Protein AF-A0A920G7A8-F1 (afdb_monomer_lite)

Structure (mmCIF, N/CA/C/O backbone):
data_AF-A0A920G7A8-F1
#
_entry.id   AF-A0A920G7A8-F1
#
loop_
_atom_site.group_PDB
_atom_site.id
_atom_site.type_symbol
_atom_site.label_atom_id
_atom_site.label_alt_id
_atom_site.label_comp_id
_atom_site.label_asym_id
_atom_site.label_entity_id
_atom_site.label_seq_id
_atom_site.pdbx_PDB_ins_code
_atom_site.Cartn_x
_atom_site.Cartn_y
_atom_site.Cartn_z
_atom_site.occupancy
_atom_site.B_iso_or_equiv
_atom_site.auth_seq_id
_atom_site.auth_comp_id
_atom_site.auth_asym_id
_atom_site.auth_atom_id
_atom_site.pdbx_PDB_model_num
ATOM 1 N N . MET A 1 1 ? 11.119 -12.467 5.624 1.00 79.50 1 MET A N 1
ATOM 2 C CA . MET A 1 1 ? 12.269 -11.860 6.331 1.00 79.50 1 MET A CA 1
ATOM 3 C C . MET A 1 1 ? 11.758 -10.661 7.114 1.00 79.50 1 MET A C 1
ATOM 5 O O . MET A 1 1 ? 10.968 -9.913 6.557 1.00 79.50 1 MET A O 1
ATOM 9 N N . VAL A 1 2 ? 12.158 -10.500 8.376 1.00 89.62 2 VAL A N 1
ATOM 10 C CA . VAL A 1 2 ? 11.825 -9.323 9.198 1.00 89.62 2 VAL A CA 1
ATOM 11 C C . VAL A 1 2 ? 13.137 -8.628 9.541 1.00 89.62 2 VAL A C 1
ATOM 13 O O . VAL A 1 2 ? 14.048 -9.274 10.052 1.00 89.62 2 VAL A O 1
ATOM 16 N N . GLN A 1 3 ? 13.251 -7.341 9.220 1.00 90.81 3 GLN A N 1
ATOM 17 C CA . GLN A 1 3 ? 14.455 -6.540 9.445 1.00 90.81 3 GLN A CA 1
ATOM 18 C C . GLN A 1 3 ? 14.099 -5.300 10.263 1.00 90.81 3 GLN A C 1
ATOM 20 O O . GLN A 1 3 ? 13.015 -4.745 10.111 1.00 90.81 3 GLN A O 1
ATOM 25 N N . TRP A 1 4 ? 15.016 -4.885 11.133 1.00 92.25 4 TRP A N 1
ATOM 26 C CA . TRP A 1 4 ? 14.947 -3.613 11.845 1.00 92.25 4 TRP A CA 1
ATOM 27 C C . TRP A 1 4 ? 16.371 -3.091 11.971 1.00 92.25 4 TRP A C 1
ATOM 29 O O . TRP A 1 4 ? 17.237 -3.805 12.478 1.00 92.25 4 TRP A O 1
ATOM 39 N N . ASP A 1 5 ? 16.567 -1.899 11.425 1.00 92.50 5 ASP A N 1
ATOM 40 C CA . ASP A 1 5 ? 17.807 -1.139 11.359 1.00 92.50 5 ASP A CA 1
ATOM 41 C C . ASP A 1 5 ? 17.386 0.334 11.315 1.00 92.50 5 ASP A C 1
ATOM 43 O O . ASP A 1 5 ? 16.853 0.802 10.308 1.00 92.50 5 ASP A O 1
ATOM 47 N N . GLU A 1 6 ? 17.508 1.010 12.454 1.00 94.31 6 GLU A N 1
ATOM 48 C CA . GLU A 1 6 ? 17.159 2.427 12.633 1.00 94.31 6 GLU A CA 1
ATOM 49 C C . GLU A 1 6 ? 18.378 3.295 12.971 1.00 94.31 6 GLU A C 1
ATOM 51 O O . GLU A 1 6 ? 18.237 4.476 13.271 1.00 94.31 6 GLU A O 1
ATOM 56 N N . THR A 1 7 ? 19.575 2.704 12.935 1.00 95.50 7 THR A N 1
ATOM 57 C CA . THR A 1 7 ? 20.829 3.344 13.349 1.00 95.50 7 THR A CA 1
ATOM 58 C C . THR A 1 7 ? 21.742 3.644 12.169 1.00 95.50 7 THR A C 1
ATOM 60 O O . THR A 1 7 ? 22.459 4.644 12.186 1.00 95.50 7 THR A O 1
ATOM 63 N N . SER A 1 8 ? 21.729 2.800 11.137 1.00 96.81 8 SER A N 1
ATOM 64 C CA . SER A 1 8 ? 22.623 2.963 9.992 1.00 96.81 8 SER A CA 1
ATOM 65 C C . SER A 1 8 ? 22.174 4.131 9.100 1.00 96.81 8 SER A C 1
ATOM 67 O O . SER A 1 8 ? 20.977 4.281 8.842 1.00 96.81 8 SER A O 1
ATOM 69 N N . PRO A 1 9 ? 23.098 4.939 8.547 1.00 95.88 9 PRO A N 1
ATOM 70 C CA . PRO A 1 9 ? 22.760 5.987 7.589 1.00 95.88 9 PRO A CA 1
ATOM 71 C C . PRO A 1 9 ? 22.427 5.366 6.223 1.00 95.88 9 PRO A C 1
ATOM 73 O O . PRO A 1 9 ? 23.295 5.170 5.374 1.00 95.88 9 PRO A O 1
ATOM 76 N N . ARG A 1 10 ? 21.153 5.028 6.011 1.00 95.44 10 ARG A N 1
ATOM 77 C CA . ARG A 1 10 ? 20.640 4.401 4.782 1.00 95.44 10 ARG A CA 1
ATOM 78 C C . ARG A 1 10 ? 19.287 4.992 4.373 1.00 95.44 10 ARG A C 1
ATOM 80 O O . ARG A 1 10 ? 18.566 5.506 5.228 1.00 95.44 10 ARG A O 1
ATOM 87 N N . PRO A 1 11 ? 18.886 4.881 3.094 1.00 96.44 11 PRO A N 1
ATOM 88 C CA . PRO A 1 11 ? 17.539 5.251 2.676 1.00 96.44 11 PRO A CA 1
ATOM 89 C C . PRO A 1 11 ? 16.457 4.469 3.432 1.00 96.44 11 PRO A C 1
ATOM 91 O O . PRO A 1 11 ? 16.594 3.264 3.681 1.00 96.44 11 PRO A O 1
ATOM 94 N N . TYR A 1 12 ? 15.357 5.154 3.749 1.00 95.19 12 TYR A N 1
ATOM 95 C CA . TYR A 1 12 ? 14.199 4.550 4.402 1.00 95.19 12 TYR A CA 1
ATOM 96 C C . TYR A 1 12 ? 13.604 3.432 3.543 1.00 95.19 12 TYR A C 1
ATOM 98 O O . TYR A 1 12 ? 13.358 3.603 2.347 1.00 95.19 12 TYR A O 1
ATOM 106 N N . SER A 1 13 ? 13.309 2.292 4.162 1.00 94.88 13 SER A N 1
ATOM 107 C CA . SER A 1 13 ? 12.584 1.216 3.500 1.00 94.88 13 SER A CA 1
ATOM 108 C C . SER A 1 13 ? 11.815 0.378 4.504 1.00 94.88 13 SER A C 1
ATOM 110 O O . SER A 1 13 ? 12.337 0.004 5.550 1.00 94.88 13 SER A O 1
ATOM 112 N N . ARG A 1 14 ? 10.580 0.021 4.144 1.00 94.25 14 ARG A N 1
ATOM 113 C CA . ARG A 1 14 ? 9.830 -1.055 4.812 1.00 94.25 14 ARG A CA 1
ATOM 114 C C . ARG A 1 14 ? 9.963 -2.388 4.083 1.00 94.25 14 ARG A C 1
ATOM 116 O O . ARG A 1 14 ? 9.346 -3.360 4.506 1.00 94.25 14 ARG A O 1
ATOM 123 N N . HIS A 1 15 ? 10.720 -2.418 2.981 1.00 93.31 15 HIS A N 1
ATOM 124 C CA . HIS A 1 15 ? 10.859 -3.499 1.999 1.00 93.31 15 HIS A CA 1
ATOM 125 C C . HIS A 1 15 ? 9.544 -3.919 1.315 1.00 93.31 15 HIS A C 1
ATOM 127 O O . HIS A 1 15 ? 9.487 -3.966 0.090 1.00 93.31 15 HIS A O 1
ATOM 133 N N . ASN A 1 16 ? 8.487 -4.181 2.092 1.00 94.81 16 ASN A N 1
ATOM 134 C CA . ASN A 1 16 ? 7.132 -4.540 1.675 1.00 94.81 16 ASN A CA 1
ATOM 135 C C . ASN A 1 16 ? 7.115 -5.529 0.502 1.00 94.81 16 ASN A C 1
ATOM 137 O O . ASN A 1 16 ? 6.447 -5.295 -0.502 1.00 94.81 16 ASN A O 1
ATOM 141 N N . LEU A 1 17 ? 7.929 -6.582 0.613 1.00 96.38 17 LEU A N 1
ATOM 142 C CA . LEU A 1 17 ? 8.094 -7.595 -0.417 1.00 96.38 17 LEU A CA 1
ATOM 143 C C . LEU A 1 17 ? 7.233 -8.809 -0.081 1.00 96.38 17 LEU A C 1
ATOM 145 O O . LEU A 1 17 ? 7.375 -9.398 0.991 1.00 96.38 17 LEU A O 1
ATOM 149 N N . ILE A 1 18 ? 6.371 -9.191 -1.016 1.00 96.44 18 ILE A N 1
ATOM 150 C CA . ILE A 1 18 ? 5.571 -10.410 -0.957 1.00 96.44 18 ILE A CA 1
ATOM 151 C C . ILE A 1 18 ? 5.711 -11.162 -2.277 1.00 96.44 18 ILE A C 1
ATOM 153 O O . ILE A 1 18 ? 5.561 -10.588 -3.354 1.00 96.44 18 ILE A O 1
ATOM 157 N N . GLN A 1 19 ? 6.024 -12.451 -2.187 1.00 96.38 19 GLN A N 1
ATOM 158 C CA . GLN A 1 19 ? 6.260 -13.315 -3.336 1.00 96.38 19 GLN A CA 1
ATOM 159 C C . GLN A 1 19 ? 5.358 -14.541 -3.248 1.00 96.38 19 GLN A C 1
ATOM 161 O O . GLN A 1 19 ? 5.267 -15.185 -2.203 1.00 96.38 19 GLN A O 1
ATOM 166 N N . GLY A 1 20 ? 4.703 -14.851 -4.361 1.00 96.31 20 GLY A N 1
ATOM 167 C CA . GLY A 1 20 ? 3.948 -16.077 -4.569 1.00 96.31 20 GLY A CA 1
ATOM 168 C C . GLY A 1 20 ? 4.418 -16.796 -5.831 1.00 96.31 20 GLY A C 1
ATOM 169 O O . GLY A 1 20 ? 5.363 -16.380 -6.495 1.00 96.31 20 GLY A O 1
ATOM 170 N N . THR A 1 21 ? 3.728 -17.874 -6.193 1.00 96.62 21 THR A N 1
ATOM 171 C CA . THR A 1 21 ? 4.085 -18.699 -7.360 1.00 96.62 21 THR A CA 1
ATOM 172 C C . THR A 1 21 ? 3.868 -18.001 -8.702 1.00 96.62 21 THR A C 1
ATOM 174 O O . THR A 1 21 ? 4.496 -18.379 -9.680 1.00 96.62 21 THR A O 1
ATOM 177 N N . LYS A 1 22 ? 2.996 -16.986 -8.761 1.00 96.06 22 LYS A N 1
ATOM 178 C CA . LYS A 1 22 ? 2.637 -16.268 -10.000 1.00 96.06 22 LYS A CA 1
ATOM 179 C C . LYS A 1 22 ? 3.267 -14.881 -10.129 1.00 96.06 22 LYS A C 1
ATOM 181 O O . LYS A 1 22 ? 2.966 -14.158 -11.078 1.00 96.06 22 LYS A O 1
ATOM 186 N N . GLY A 1 23 ? 4.099 -14.483 -9.173 1.00 96.25 23 GLY A N 1
ATOM 187 C CA . GLY A 1 23 ? 4.720 -13.168 -9.196 1.00 96.25 23 GLY A CA 1
ATOM 188 C C . GLY A 1 23 ? 5.120 -12.646 -7.828 1.00 96.25 23 GLY A C 1
ATOM 189 O O . GLY A 1 23 ? 5.017 -13.322 -6.801 1.00 96.25 23 GLY A O 1
ATOM 190 N N . ILE A 1 24 ? 5.584 -11.407 -7.844 1.00 96.94 24 ILE A N 1
ATOM 191 C CA . ILE A 1 24 ? 6.197 -10.723 -6.719 1.00 96.94 24 ILE A CA 1
ATOM 192 C C . ILE A 1 24 ? 5.817 -9.240 -6.737 1.00 96.94 24 ILE A C 1
ATOM 194 O O . ILE A 1 24 ? 5.779 -8.591 -7.784 1.00 96.94 24 ILE A O 1
ATOM 198 N N . LEU A 1 25 ? 5.536 -8.709 -5.552 1.00 96.44 25 LEU A N 1
ATOM 199 C CA . LEU A 1 25 ? 5.285 -7.295 -5.300 1.00 96.44 25 LEU A CA 1
ATOM 200 C C . LEU A 1 25 ? 6.334 -6.815 -4.306 1.00 96.44 25 LEU A C 1
ATOM 202 O O . LEU A 1 25 ? 6.644 -7.529 -3.352 1.00 96.44 25 LEU A O 1
ATOM 206 N N . ALA A 1 26 ? 6.869 -5.618 -4.505 1.00 96.69 26 ALA A N 1
ATOM 207 C CA . ALA A 1 26 ? 7.798 -5.014 -3.564 1.00 96.69 26 ALA A CA 1
ATOM 208 C C . ALA A 1 26 ? 7.573 -3.506 -3.444 1.00 96.69 26 ALA A C 1
ATOM 210 O O . ALA A 1 26 ? 7.146 -2.849 -4.392 1.00 96.69 26 ALA A O 1
ATOM 211 N N . GLY A 1 27 ? 7.871 -2.958 -2.267 1.00 94.19 27 GLY A N 1
ATOM 212 C CA . GLY A 1 27 ? 7.881 -1.520 -2.022 1.00 94.19 27 GLY A CA 1
ATOM 213 C C . GLY A 1 27 ? 9.291 -0.933 -2.056 1.00 94.19 27 GLY A C 1
ATOM 214 O O . GLY A 1 27 ? 10.290 -1.657 -2.051 1.00 94.19 27 GLY A O 1
ATOM 215 N N . PHE A 1 28 ? 9.353 0.401 -2.022 1.00 93.00 28 PHE A N 1
ATOM 216 C CA . PHE A 1 28 ? 10.580 1.184 -1.818 1.00 93.00 28 PHE A CA 1
ATOM 217 C C . PHE A 1 28 ? 11.733 0.822 -2.786 1.00 93.00 28 PHE A C 1
ATOM 219 O O . PHE A 1 28 ? 12.758 0.310 -2.329 1.00 93.00 28 PHE A O 1
ATOM 226 N N . PRO A 1 29 ? 11.591 1.064 -4.110 1.00 94.88 29 PRO A N 1
ATOM 227 C CA . PRO A 1 29 ? 10.442 1.669 -4.805 1.00 94.88 29 PRO A CA 1
ATOM 228 C C . PRO A 1 29 ? 9.322 0.660 -5.105 1.00 94.88 29 PRO A C 1
ATOM 230 O O . PRO A 1 29 ? 9.572 -0.545 -5.162 1.00 94.88 29 PRO A O 1
ATOM 233 N N . THR A 1 30 ? 8.085 1.136 -5.275 1.00 95.94 30 THR A N 1
ATOM 234 C CA . THR A 1 30 ? 6.955 0.265 -5.638 1.00 95.94 30 THR A CA 1
ATOM 235 C C . THR A 1 30 ? 7.215 -0.385 -6.990 1.00 95.94 30 THR A C 1
ATOM 237 O O . THR A 1 30 ? 7.533 0.305 -7.956 1.00 95.94 30 THR A O 1
ATOM 240 N N . ARG A 1 31 ? 7.114 -1.713 -7.040 1.00 95.69 31 ARG A N 1
ATOM 241 C CA . ARG A 1 31 ? 7.382 -2.501 -8.240 1.00 95.69 31 ARG A CA 1
ATOM 242 C C . ARG A 1 31 ? 6.661 -3.842 -8.217 1.00 95.69 31 ARG A C 1
ATOM 244 O O . ARG A 1 31 ? 6.457 -4.434 -7.154 1.00 95.69 31 ARG A O 1
ATOM 251 N N . VAL A 1 32 ? 6.307 -4.320 -9.403 1.00 96.69 32 VAL A N 1
ATOM 252 C CA . VAL A 1 32 ? 5.546 -5.556 -9.617 1.00 96.69 32 VAL A CA 1
ATOM 253 C C . VAL A 1 32 ? 6.176 -6.370 -10.741 1.00 96.69 32 VAL A C 1
ATOM 255 O O . VAL A 1 32 ? 6.522 -5.816 -11.778 1.00 96.69 32 VAL A O 1
ATOM 258 N N . ALA A 1 33 ? 6.310 -7.681 -10.557 1.00 96.31 33 ALA A N 1
ATOM 259 C CA . ALA A 1 33 ? 6.676 -8.605 -11.628 1.00 96.31 33 ALA A CA 1
ATOM 260 C C . ALA A 1 33 ? 5.776 -9.843 -11.560 1.00 96.31 33 ALA A C 1
ATOM 262 O O . ALA A 1 33 ? 5.646 -10.467 -10.507 1.00 96.31 33 ALA A O 1
ATOM 263 N N . LEU A 1 34 ? 5.134 -10.183 -12.678 1.00 95.44 34 LEU A N 1
ATOM 264 C CA . LEU A 1 34 ? 4.184 -11.293 -12.790 1.00 95.44 34 LEU A CA 1
ATOM 265 C C . LEU A 1 34 ? 4.668 -12.285 -13.845 1.00 95.44 34 LEU A C 1
ATOM 267 O O . LEU A 1 34 ? 5.270 -11.875 -14.835 1.00 95.44 34 LEU A O 1
ATOM 271 N N . ASP A 1 35 ? 4.384 -13.573 -13.653 1.00 92.69 35 ASP A N 1
ATOM 272 C CA . ASP A 1 35 ? 4.867 -14.644 -14.538 1.00 92.69 35 ASP A CA 1
ATOM 273 C C . ASP A 1 35 ? 4.429 -14.446 -16.000 1.00 92.69 35 ASP A C 1
ATOM 275 O O . ASP A 1 35 ? 5.252 -14.468 -16.911 1.00 92.69 35 ASP A O 1
ATOM 279 N N . GLY A 1 36 ? 3.155 -14.095 -16.208 1.00 92.81 36 GLY A N 1
ATOM 280 C CA . GLY A 1 36 ? 2.595 -13.726 -17.515 1.00 92.81 36 GLY A CA 1
ATOM 281 C C . GLY A 1 36 ? 2.830 -12.270 -17.939 1.00 92.81 36 GLY A C 1
ATOM 282 O O . GLY A 1 36 ? 2.198 -11.810 -18.886 1.00 92.81 36 GLY A O 1
ATOM 283 N N . GLY A 1 37 ? 3.687 -11.536 -17.227 1.00 91.19 37 GLY A N 1
ATOM 284 C CA . GLY A 1 37 ? 3.887 -10.105 -17.430 1.00 91.19 37 GLY A CA 1
ATOM 285 C C . GLY A 1 37 ? 2.731 -9.247 -16.914 1.00 91.19 37 GLY A C 1
ATOM 286 O O . GLY A 1 37 ? 1.692 -9.738 -16.465 1.00 91.19 37 GLY A O 1
ATOM 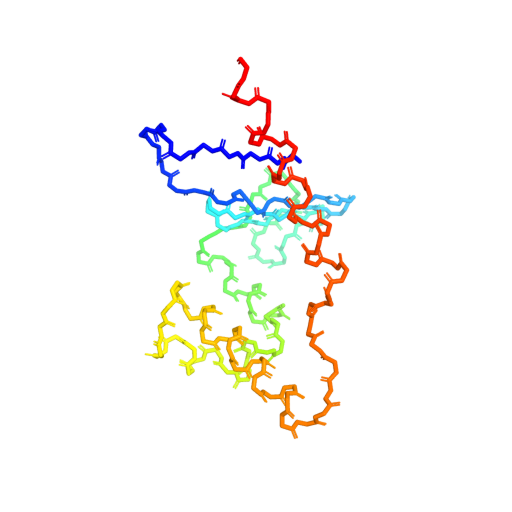287 N N . VAL A 1 38 ? 2.936 -7.933 -16.939 1.00 90.31 38 VAL A N 1
ATOM 288 C CA . VAL A 1 38 ? 1.891 -6.946 -16.665 1.00 90.31 38 VAL A CA 1
ATOM 289 C C . VAL A 1 38 ? 1.397 -6.395 -17.996 1.00 90.31 38 VAL A C 1
ATOM 291 O O . VAL A 1 38 ? 2.180 -5.864 -18.783 1.00 90.31 38 VAL A O 1
ATOM 294 N N . GLU A 1 39 ? 0.095 -6.524 -18.239 1.00 88.44 39 GLU A N 1
ATOM 295 C CA . GLU A 1 39 ? -0.553 -6.152 -19.497 1.00 88.44 39 GLU A CA 1
ATOM 296 C C . GLU A 1 39 ? -0.176 -4.733 -19.954 1.00 88.44 39 GLU A C 1
ATOM 298 O O . GLU A 1 39 ? -0.375 -3.749 -19.241 1.00 88.44 39 GLU A O 1
ATOM 303 N N . GLY A 1 40 ? 0.394 -4.636 -21.159 1.00 86.25 40 GLY A N 1
ATOM 304 C CA . GLY A 1 40 ? 0.815 -3.367 -21.753 1.00 86.25 40 GLY A CA 1
ATOM 305 C C . GLY A 1 40 ? 2.048 -2.717 -21.117 1.00 86.25 40 GLY A C 1
ATOM 306 O O . GLY A 1 40 ? 2.288 -1.546 -21.405 1.00 86.25 40 GLY A O 1
ATOM 307 N N . ILE A 1 41 ? 2.793 -3.435 -20.264 1.00 89.00 41 ILE A N 1
ATOM 308 C CA . ILE A 1 41 ? 4.002 -2.939 -19.582 1.00 89.00 41 ILE A CA 1
ATOM 309 C C . ILE A 1 41 ? 5.152 -3.951 -19.703 1.00 89.00 41 ILE A C 1
ATOM 311 O O . ILE A 1 41 ? 6.181 -3.652 -20.303 1.00 89.00 41 ILE A O 1
ATOM 315 N N . THR A 1 42 ? 4.989 -5.176 -19.188 1.00 91.25 42 THR A N 1
ATOM 316 C CA . THR A 1 42 ? 6.023 -6.227 -19.245 1.00 91.25 42 THR A CA 1
ATOM 317 C C . THR A 1 42 ? 5.495 -7.510 -19.880 1.00 91.25 42 THR A C 1
ATOM 319 O O . THR A 1 42 ? 4.311 -7.819 -19.798 1.00 91.25 42 THR A O 1
ATOM 322 N N . LYS A 1 43 ? 6.383 -8.284 -20.521 1.00 91.81 43 LYS A N 1
ATOM 323 C CA . LYS A 1 43 ? 6.022 -9.553 -21.186 1.00 91.81 43 LYS A CA 1
ATOM 324 C C . LYS A 1 43 ? 6.079 -10.777 -20.264 1.00 91.81 43 LYS A C 1
ATOM 326 O O . LYS A 1 43 ? 5.448 -11.780 -20.562 1.00 91.81 43 LYS A O 1
ATOM 331 N N . ASN A 1 44 ? 6.888 -10.724 -19.205 1.00 92.44 44 ASN A N 1
ATOM 332 C CA . ASN A 1 44 ? 7.126 -11.823 -18.264 1.00 92.44 44 ASN A CA 1
ATOM 333 C C . ASN A 1 44 ? 7.726 -11.287 -16.947 1.00 92.44 44 ASN A C 1
ATOM 335 O O . ASN A 1 44 ? 7.902 -10.076 -16.781 1.00 92.44 44 ASN A O 1
ATOM 339 N N . HIS A 1 45 ? 8.067 -12.191 -16.024 1.00 92.44 45 HIS A N 1
ATOM 340 C CA . HIS A 1 45 ? 8.584 -11.862 -14.692 1.00 92.44 45 HIS A CA 1
ATOM 341 C C . HIS A 1 45 ? 10.057 -11.416 -14.654 1.00 92.44 45 HIS A C 1
ATOM 343 O O . HIS A 1 45 ? 10.544 -11.041 -13.588 1.00 92.44 45 HIS A O 1
ATOM 349 N N . HIS A 1 46 ? 10.789 -11.441 -15.776 1.00 94.19 46 HIS A N 1
ATOM 350 C CA . HIS A 1 46 ? 12.199 -11.027 -15.809 1.00 94.19 46 HIS A CA 1
ATOM 351 C C . HIS A 1 46 ? 12.386 -9.504 -15.722 1.00 94.19 46 HIS A C 1
ATOM 353 O O . HIS A 1 46 ? 13.515 -9.025 -15.623 1.00 94.19 46 HIS A O 1
ATOM 359 N N . SER A 1 47 ? 11.303 -8.725 -15.765 1.00 93.62 47 SER A N 1
ATOM 360 C CA . SER A 1 47 ? 11.340 -7.267 -15.657 1.00 93.62 47 SER A CA 1
ATOM 361 C C . SER A 1 47 ? 10.295 -6.758 -14.671 1.00 93.62 47 SER A C 1
ATOM 363 O O . SER A 1 47 ? 9.185 -7.283 -14.584 1.00 93.62 47 SER A O 1
ATOM 365 N N . TRP A 1 48 ? 10.661 -5.706 -13.943 1.00 94.69 48 TRP A N 1
ATOM 366 C CA . TRP A 1 48 ? 9.772 -5.010 -13.022 1.00 94.69 48 TRP A CA 1
ATOM 367 C C . TRP A 1 48 ? 8.953 -3.949 -13.760 1.00 94.69 48 TRP A C 1
ATOM 369 O O . TRP A 1 48 ? 9.526 -3.108 -14.445 1.00 94.69 48 TRP A O 1
ATOM 379 N N . ALA A 1 49 ? 7.638 -3.947 -13.556 1.00 93.81 49 ALA A N 1
ATOM 380 C CA . ALA A 1 49 ? 6.797 -2.773 -13.766 1.00 93.81 49 ALA A CA 1
ATOM 381 C C . ALA A 1 49 ? 6.976 -1.827 -12.568 1.00 93.81 49 ALA A C 1
ATOM 383 O O . ALA A 1 49 ? 6.842 -2.266 -11.420 1.00 93.81 49 ALA A O 1
ATOM 384 N N . GLN A 1 50 ? 7.312 -0.561 -12.812 1.00 93.94 50 GLN A N 1
ATOM 385 C CA . GLN A 1 50 ? 7.630 0.428 -11.775 1.00 93.94 50 GLN A CA 1
ATOM 386 C C . GLN A 1 50 ? 7.440 1.860 -12.298 1.00 93.94 50 GLN A C 1
ATOM 388 O O . GLN A 1 50 ? 7.427 2.077 -13.502 1.00 93.94 50 GLN A O 1
ATOM 393 N N . GLY A 1 51 ? 7.350 2.843 -11.399 1.00 91.62 51 GLY A N 1
ATOM 394 C CA . GLY A 1 51 ? 7.183 4.250 -11.791 1.00 91.62 51 GLY A CA 1
ATOM 395 C C . GLY A 1 51 ? 5.821 4.517 -12.436 1.00 91.62 51 GLY A C 1
ATOM 396 O O . GLY A 1 51 ? 4.813 3.996 -11.953 1.00 91.62 51 GLY A O 1
ATOM 397 N N . ASP A 1 52 ? 5.810 5.303 -13.512 1.00 86.75 52 ASP A N 1
ATOM 398 C CA . ASP A 1 52 ? 4.595 5.745 -14.220 1.00 86.75 52 ASP A CA 1
ATOM 399 C C . ASP A 1 52 ? 3.792 4.567 -14.798 1.00 86.75 52 ASP A C 1
ATOM 401 O O . ASP A 1 52 ? 2.567 4.614 -14.895 1.00 86.75 52 ASP A O 1
ATOM 405 N N . ASP A 1 53 ? 4.457 3.440 -15.067 1.00 85.44 53 ASP A N 1
ATOM 406 C CA . ASP A 1 53 ? 3.801 2.212 -15.520 1.00 85.44 53 ASP A CA 1
ATOM 407 C C . ASP A 1 53 ? 2.784 1.665 -14.501 1.00 85.44 53 ASP A C 1
ATOM 409 O O . ASP A 1 53 ? 1.885 0.899 -14.848 1.00 85.44 53 ASP A O 1
ATOM 413 N N . LEU A 1 54 ? 2.893 2.038 -13.223 1.00 89.38 54 LEU A N 1
ATOM 414 C CA . LEU A 1 54 ? 2.000 1.539 -12.181 1.00 89.38 54 LEU A CA 1
ATOM 415 C C . LEU A 1 54 ? 0.596 2.155 -12.228 1.00 89.38 54 LEU A C 1
ATOM 417 O O . LEU A 1 54 ? -0.302 1.595 -11.603 1.00 89.38 54 LEU A O 1
ATOM 421 N N . GLU A 1 55 ? 0.364 3.246 -12.964 1.00 89.19 55 GLU A N 1
ATOM 422 C CA . GLU A 1 55 ? -0.955 3.897 -13.033 1.00 89.19 55 GLU A CA 1
ATOM 423 C C . GLU A 1 55 ? -2.058 2.928 -13.478 1.00 89.19 55 GLU A C 1
ATOM 425 O O . GLU A 1 55 ? -3.077 2.788 -12.802 1.00 89.19 55 GLU A O 1
ATOM 430 N N . LYS A 1 56 ? -1.797 2.133 -14.524 1.00 86.69 56 LYS A N 1
ATOM 431 C CA . LYS A 1 56 ? -2.730 1.100 -15.013 1.00 86.69 56 LYS A CA 1
ATOM 432 C C . LYS A 1 56 ? -3.029 0.029 -13.962 1.00 86.69 56 LYS A C 1
ATOM 434 O O . LYS A 1 56 ? -4.124 -0.537 -13.916 1.00 86.69 56 LYS A O 1
ATOM 439 N N . LEU A 1 57 ? -2.044 -0.284 -13.118 1.00 89.75 57 LEU A N 1
ATOM 440 C CA . LEU A 1 57 ? -2.220 -1.230 -12.019 1.00 89.75 57 LEU A CA 1
ATOM 441 C C . LEU A 1 57 ? -3.063 -0.621 -10.900 1.00 89.75 57 LEU A C 1
ATOM 443 O O . LEU A 1 57 ? -3.931 -1.318 -10.377 1.00 89.75 57 LEU A O 1
ATOM 447 N N . TYR A 1 58 ? -2.849 0.651 -10.562 1.00 90.50 58 TYR A N 1
ATOM 448 C CA . TYR A 1 58 ? -3.656 1.351 -9.563 1.00 90.50 58 TYR A CA 1
ATOM 449 C C . TYR A 1 58 ? -5.117 1.457 -10.007 1.00 90.50 58 TYR A C 1
ATOM 451 O O . TYR A 1 58 ? -6.009 1.092 -9.249 1.00 90.50 58 TYR A O 1
ATOM 459 N N . GLU A 1 59 ? -5.398 1.808 -11.261 1.00 88.25 59 GLU A N 1
ATOM 460 C CA . GLU A 1 59 ? -6.776 1.858 -11.774 1.00 88.25 59 GLU A CA 1
ATOM 461 C C . GLU A 1 59 ? -7.527 0.529 -11.571 1.00 88.25 59 GLU A C 1
ATOM 463 O O . GLU A 1 59 ? -8.662 0.496 -11.063 1.00 88.25 59 GLU A O 1
ATOM 468 N N . LYS A 1 60 ? -6.863 -0.581 -11.914 1.00 89.38 60 LYS A N 1
ATOM 469 C CA . LYS A 1 60 ? -7.440 -1.930 -11.883 1.00 89.38 60 LYS A CA 1
ATOM 470 C C . LYS A 1 60 ? -7.515 -2.525 -10.478 1.00 89.38 60 LYS A C 1
ATOM 472 O O . LYS A 1 60 ? -8.509 -3.173 -10.153 1.00 89.38 60 LYS A O 1
ATOM 477 N N . TYR A 1 61 ? -6.486 -2.327 -9.657 1.00 91.81 61 TYR A N 1
ATOM 478 C CA . TYR A 1 61 ? -6.303 -3.050 -8.395 1.00 91.81 61 TYR A CA 1
ATOM 479 C C . TYR A 1 61 ? -6.352 -2.174 -7.144 1.00 91.81 61 TYR A C 1
ATOM 481 O O . TYR A 1 61 ? -6.202 -2.708 -6.042 1.00 91.81 61 TYR A O 1
ATOM 489 N N . ASP A 1 62 ? -6.594 -0.866 -7.273 1.00 93.00 62 ASP A N 1
ATOM 490 C CA . ASP A 1 62 ? -6.728 -0.011 -6.099 1.00 93.00 62 ASP A CA 1
ATOM 491 C C . ASP A 1 62 ? -7.827 -0.519 -5.179 1.00 93.00 62 ASP A C 1
ATOM 493 O O . ASP A 1 62 ? -8.970 -0.783 -5.575 1.00 93.00 62 ASP A O 1
ATOM 497 N N . HIS A 1 63 ? -7.458 -0.623 -3.908 1.00 94.62 63 HIS A N 1
ATOM 498 C CA . HIS A 1 63 ? -8.341 -1.136 -2.886 1.00 94.62 63 HIS A CA 1
ATOM 499 C C . HIS A 1 63 ? -9.568 -0.209 -2.750 1.00 94.62 63 HIS A C 1
ATOM 501 O O . HIS A 1 63 ? -9.396 1.010 -2.646 1.00 94.62 63 HIS A O 1
ATOM 507 N N . PRO A 1 64 ? -10.806 -0.740 -2.671 1.00 95.00 64 PRO A N 1
ATOM 508 C CA . PRO A 1 64 ? -12.033 0.069 -2.664 1.00 95.00 64 PRO A CA 1
ATOM 509 C C . PRO A 1 64 ? -12.055 1.176 -1.604 1.00 95.00 64 PRO A C 1
ATOM 511 O O . PRO A 1 64 ? -12.581 2.261 -1.834 1.00 95.00 64 PRO A O 1
ATOM 514 N N . LEU A 1 65 ? -11.429 0.929 -0.449 1.00 93.62 65 LEU A N 1
ATOM 515 C CA . LEU A 1 65 ? -11.257 1.940 0.596 1.00 93.62 65 LEU A CA 1
ATOM 516 C C . LEU A 1 65 ? -10.471 3.170 0.111 1.00 93.62 65 LEU A C 1
ATOM 518 O O . LEU A 1 65 ? -10.895 4.289 0.376 1.00 93.62 65 LEU A O 1
ATOM 522 N N . TYR A 1 66 ? -9.372 2.985 -0.623 1.00 92.69 66 TYR A N 1
ATOM 523 C CA . TYR A 1 66 ? -8.610 4.100 -1.190 1.00 92.69 66 TYR A CA 1
ATOM 524 C C . TYR A 1 66 ? -9.416 4.844 -2.257 1.00 92.69 66 TYR A C 1
ATOM 526 O O . TYR A 1 66 ? -9.371 6.066 -2.288 1.00 92.69 66 TYR A O 1
ATOM 534 N N . LYS A 1 67 ? -10.233 4.151 -3.058 1.00 92.94 67 LYS A N 1
ATOM 535 C CA . LYS A 1 67 ? -11.149 4.820 -4.000 1.00 92.94 67 LYS A CA 1
ATOM 536 C C . LYS A 1 67 ? -12.212 5.659 -3.278 1.00 92.94 67 LYS A C 1
ATOM 538 O O . LYS A 1 67 ? -12.569 6.730 -3.746 1.00 92.94 67 LYS A O 1
ATOM 543 N N . ARG A 1 68 ? -12.697 5.196 -2.119 1.00 94.69 68 ARG A N 1
ATOM 544 C CA . ARG A 1 68 ? -13.747 5.872 -1.337 1.00 94.69 68 ARG A CA 1
ATOM 545 C C . ARG A 1 68 ? -13.252 7.105 -0.575 1.00 94.69 68 ARG A C 1
ATOM 547 O O . ARG A 1 68 ? -13.988 8.076 -0.481 1.00 94.69 68 ARG A O 1
ATOM 554 N N . ILE A 1 69 ? -12.060 7.043 0.026 1.00 95.19 69 ILE A N 1
ATOM 555 C CA . ILE A 1 69 ? -11.566 8.092 0.947 1.00 95.19 69 ILE A CA 1
ATOM 556 C C . ILE A 1 69 ? -10.126 8.547 0.674 1.00 95.19 69 ILE A C 1
ATOM 558 O O . ILE A 1 69 ? -9.562 9.292 1.469 1.00 95.19 69 ILE A O 1
ATOM 562 N N . GLY A 1 70 ? -9.493 8.088 -0.404 1.00 92.56 70 GLY A N 1
ATOM 563 C CA . GLY A 1 70 ? -8.071 8.323 -0.664 1.00 92.56 70 GLY A CA 1
ATOM 564 C C . GLY A 1 70 ? -7.728 9.781 -0.948 1.00 92.56 70 GLY A C 1
ATOM 565 O O . GLY A 1 70 ? -6.693 10.253 -0.489 1.00 92.56 70 GLY A O 1
ATOM 566 N N . GLU A 1 71 ? -8.589 10.513 -1.654 1.00 94.12 71 GLU A N 1
ATOM 567 C CA . GLU A 1 71 ? -8.384 11.948 -1.902 1.00 94.12 71 GLU A CA 1
ATOM 568 C C . GLU A 1 71 ? -8.427 12.751 -0.600 1.00 94.12 71 GLU A C 1
ATOM 570 O O . GLU A 1 71 ? -7.514 13.527 -0.315 1.00 94.12 71 GLU A O 1
ATOM 575 N N . GLU A 1 72 ? -9.430 12.483 0.238 1.00 94.00 72 GLU A N 1
ATOM 576 C CA . GLU A 1 72 ? -9.545 13.091 1.563 1.00 94.00 72 GLU A CA 1
ATOM 577 C C . GLU A 1 72 ? -8.349 12.722 2.448 1.00 94.00 72 GLU A C 1
ATOM 579 O O . GLU A 1 72 ? -7.759 13.578 3.103 1.00 94.00 72 GLU A O 1
ATOM 584 N N . ALA A 1 73 ? -7.926 11.458 2.408 1.00 95.00 73 ALA A N 1
ATOM 585 C CA . ALA A 1 73 ? -6.758 10.984 3.134 1.00 95.00 73 ALA A CA 1
ATOM 586 C C . ALA A 1 73 ? -5.479 11.727 2.728 1.00 95.00 73 ALA A C 1
ATOM 588 O O . ALA A 1 73 ? -4.700 12.125 3.594 1.00 95.00 73 ALA A O 1
ATOM 589 N N . ARG A 1 74 ? -5.267 11.954 1.425 1.00 93.19 74 ARG A N 1
ATOM 590 C CA . ARG A 1 74 ? -4.127 12.743 0.933 1.00 93.19 74 ARG A CA 1
ATOM 591 C C . ARG A 1 74 ? -4.208 14.192 1.405 1.00 93.19 74 ARG A C 1
ATOM 593 O O . ARG A 1 74 ? -3.186 14.732 1.816 1.00 93.19 74 ARG A O 1
ATOM 600 N N . ARG A 1 75 ? -5.402 14.797 1.386 1.00 94.56 75 ARG A N 1
ATOM 601 C CA . ARG A 1 75 ? -5.627 16.174 1.853 1.00 94.56 75 ARG A CA 1
ATOM 602 C C . ARG A 1 75 ? -5.324 16.337 3.343 1.00 94.56 75 ARG A C 1
ATOM 604 O O . ARG A 1 75 ? -4.682 17.306 3.729 1.00 94.56 75 ARG A O 1
ATOM 611 N N . MET A 1 76 ? -5.765 15.388 4.165 1.00 93.56 76 MET A N 1
ATOM 612 C CA . MET A 1 76 ? -5.563 15.411 5.617 1.00 93.56 76 MET A CA 1
ATOM 613 C C . MET A 1 76 ? -4.127 15.059 6.032 1.00 93.56 76 MET A C 1
ATOM 615 O O . MET A 1 76 ? -3.676 15.467 7.102 1.00 93.56 76 MET A O 1
ATOM 619 N N . GLY A 1 77 ? -3.392 14.326 5.192 1.00 91.12 77 GLY A N 1
ATOM 620 C CA . GLY A 1 77 ? -1.985 14.002 5.410 1.00 91.12 77 GLY A CA 1
ATOM 621 C C . GLY A 1 77 ? -1.738 12.882 6.432 1.00 91.12 77 GLY A C 1
ATOM 622 O O . GLY A 1 77 ? -2.596 12.042 6.699 1.00 91.12 77 GLY A O 1
ATOM 623 N N . GLY A 1 78 ? -0.510 12.838 6.964 1.00 90.06 78 GLY A N 1
ATOM 624 C CA . GLY A 1 78 ? -0.016 11.769 7.846 1.00 90.06 78 GLY A CA 1
ATOM 625 C C . GLY A 1 78 ? 0.514 10.557 7.068 1.00 90.06 78 GLY A C 1
ATOM 626 O O . GLY A 1 78 ? -0.256 9.757 6.536 1.00 90.06 78 GLY A O 1
ATOM 627 N N . HIS A 1 79 ? 1.844 10.457 6.940 1.00 91.62 79 HIS A N 1
ATOM 628 C CA . HIS A 1 79 ? 2.549 9.413 6.173 1.00 91.62 79 HIS A CA 1
ATOM 629 C C . HIS A 1 79 ? 1.965 9.159 4.762 1.00 91.62 79 HIS A C 1
ATOM 631 O O . HIS A 1 79 ? 1.842 8.017 4.320 1.00 91.62 79 HIS A O 1
ATOM 637 N N . GLY A 1 80 ? 1.572 10.225 4.054 1.00 89.75 80 GLY A N 1
ATOM 638 C CA . GLY A 1 80 ? 0.941 10.140 2.728 1.00 89.75 80 GLY A CA 1
ATOM 639 C C . GLY A 1 80 ? -0.564 9.829 2.740 1.00 89.75 80 GLY A C 1
ATOM 640 O O . GLY A 1 80 ? -1.113 9.466 1.704 1.00 89.75 80 GLY A O 1
ATOM 641 N N . GLY A 1 81 ? -1.228 9.949 3.894 1.00 93.12 81 GLY A N 1
ATOM 642 C CA . GLY A 1 81 ? -2.672 9.753 4.081 1.00 93.12 81 GLY A CA 1
ATOM 643 C C . GLY A 1 81 ? -3.052 8.437 4.766 1.00 93.12 81 GLY A C 1
ATOM 644 O O . GLY A 1 81 ? -4.206 8.241 5.148 1.00 93.12 81 GLY A O 1
ATOM 645 N N . MET A 1 82 ? -2.100 7.522 4.975 1.00 93.75 82 MET A N 1
ATOM 646 C CA . MET A 1 82 ? -2.398 6.237 5.619 1.00 93.75 82 MET A CA 1
ATOM 647 C C . MET A 1 82 ? -2.846 6.391 7.081 1.00 93.75 82 MET A C 1
ATOM 649 O O . MET A 1 82 ? -3.682 5.613 7.544 1.00 93.75 82 MET A O 1
ATOM 653 N N . ASP A 1 83 ? -2.359 7.419 7.785 1.00 94.50 83 ASP A N 1
ATOM 654 C CA . ASP A 1 83 ? -2.754 7.688 9.174 1.00 94.50 83 ASP A CA 1
ATOM 655 C C . ASP A 1 83 ? -4.227 8.090 9.267 1.00 94.50 83 ASP A C 1
ATOM 657 O O . ASP A 1 83 ? -4.946 7.645 10.168 1.00 94.50 83 ASP A O 1
ATOM 661 N N . PHE A 1 84 ? -4.690 8.901 8.309 1.00 96.19 84 PHE A N 1
ATOM 662 C CA . PHE A 1 84 ? -6.091 9.282 8.207 1.00 96.19 84 PHE A CA 1
ATOM 663 C C . PHE A 1 84 ? -6.968 8.055 7.966 1.00 96.19 84 PHE A C 1
ATOM 665 O O . PHE A 1 84 ? -7.923 7.842 8.707 1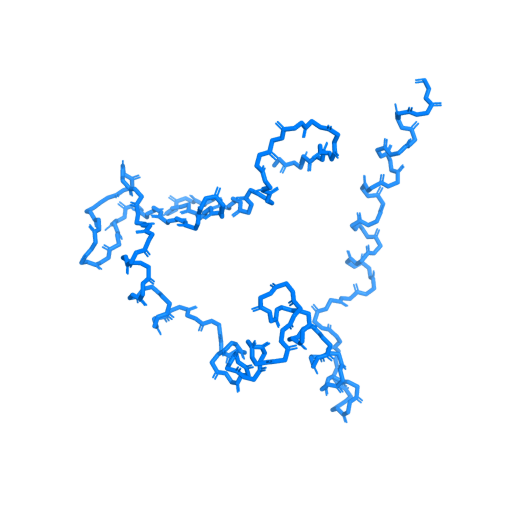.00 96.19 84 PHE A O 1
ATOM 672 N N . ILE A 1 85 ? -6.614 7.207 6.994 1.00 95.88 85 ILE A N 1
ATOM 673 C CA . ILE A 1 85 ? -7.377 5.990 6.670 1.00 95.88 85 ILE A CA 1
ATOM 674 C C . ILE A 1 85 ? -7.482 5.068 7.890 1.00 95.88 85 ILE A C 1
ATOM 676 O O . ILE A 1 85 ? -8.563 4.555 8.185 1.00 95.88 85 ILE A O 1
ATOM 680 N N . MET A 1 86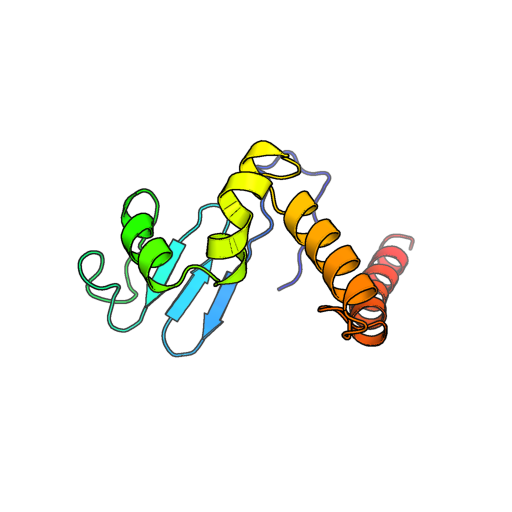 ? -6.382 4.888 8.629 1.00 95.81 86 MET A N 1
ATOM 681 C CA . MET A 1 86 ? -6.362 4.076 9.845 1.00 95.81 86 MET A CA 1
ATOM 682 C C . MET A 1 86 ? -7.342 4.611 10.897 1.00 95.81 86 MET A C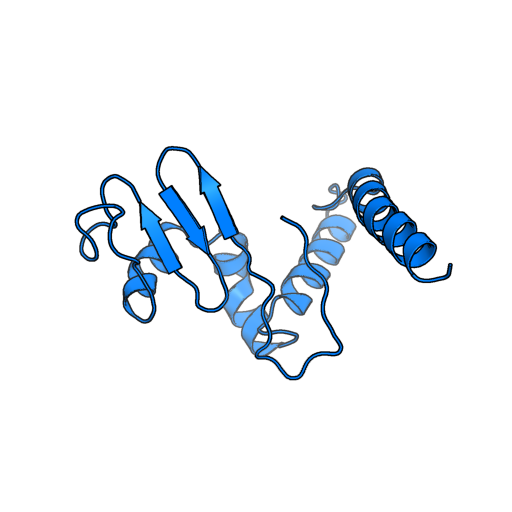 1
ATOM 684 O O . MET A 1 86 ? -8.160 3.854 11.420 1.00 95.81 86 MET A O 1
ATOM 688 N N . ARG A 1 87 ? -7.289 5.914 11.203 1.00 95.25 87 ARG A N 1
ATOM 689 C CA . ARG A 1 87 ? -8.182 6.533 12.199 1.00 95.25 87 ARG A CA 1
ATOM 690 C C . ARG A 1 87 ? -9.633 6.538 11.729 1.00 95.25 87 ARG A C 1
ATOM 692 O O . ARG A 1 87 ? -10.521 6.216 12.514 1.00 95.25 87 ARG A O 1
ATOM 699 N N . PHE A 1 88 ? -9.859 6.836 10.453 1.00 95.75 88 PHE A N 1
ATOM 700 C CA . PHE A 1 88 ? -11.176 6.815 9.828 1.00 95.75 88 PHE A CA 1
ATOM 701 C C . PHE A 1 88 ? -11.841 5.447 9.997 1.00 95.75 88 PHE A C 1
ATOM 703 O O . PHE A 1 88 ? -12.971 5.374 10.468 1.00 95.75 88 PHE A O 1
ATOM 710 N N . ARG A 1 89 ? -11.129 4.353 9.690 1.00 96.62 89 ARG A N 1
ATOM 711 C CA . ARG A 1 89 ? -11.668 2.992 9.834 1.00 96.62 89 ARG A CA 1
ATOM 712 C C . ARG A 1 89 ? -11.976 2.617 11.277 1.00 96.62 89 ARG A C 1
ATOM 714 O O . ARG A 1 89 ? -12.982 1.955 11.511 1.00 96.62 89 ARG A O 1
ATOM 721 N N . ILE A 1 90 ? -11.163 3.059 12.239 1.00 96.19 90 ILE A N 1
ATOM 722 C CA . ILE A 1 90 ? -11.451 2.852 13.666 1.00 96.19 90 ILE A CA 1
ATOM 723 C C . ILE A 1 90 ? -12.771 3.532 14.040 1.00 96.19 90 ILE A C 1
ATOM 725 O O . ILE A 1 90 ? -13.649 2.882 14.600 1.00 96.19 90 ILE A O 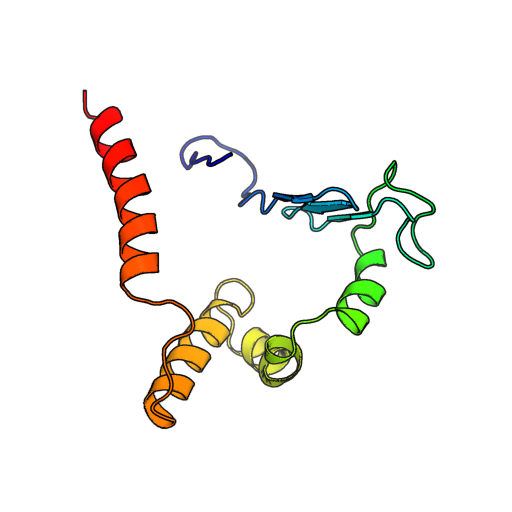1
ATOM 729 N N . VAL A 1 91 ? -12.935 4.812 13.696 1.00 96.62 91 VAL A N 1
ATOM 730 C CA . VAL A 1 91 ? -14.157 5.569 14.006 1.00 96.62 91 VAL A CA 1
ATOM 731 C C . VAL A 1 91 ? -15.370 4.976 13.288 1.00 96.62 91 VAL A C 1
ATOM 733 O O . VAL A 1 91 ? -16.405 4.783 13.917 1.00 96.62 91 VAL A O 1
ATOM 736 N N . GLU A 1 92 ? -15.241 4.618 12.008 1.00 96.12 92 GLU A N 1
ATOM 737 C CA . GLU A 1 92 ? -16.316 3.988 11.233 1.00 96.12 92 GLU A CA 1
ATOM 738 C C . GLU A 1 92 ? -16.783 2.678 11.885 1.00 96.12 92 GLU A C 1
ATOM 740 O O . GLU A 1 92 ? -17.983 2.481 12.065 1.00 96.12 92 GLU A O 1
ATOM 745 N N . CYS A 1 93 ? -15.852 1.820 12.319 1.00 96.31 93 CYS A N 1
ATOM 746 C CA . CYS A 1 93 ? -16.199 0.572 12.998 1.00 96.31 93 CYS A CA 1
ATOM 747 C C . CYS A 1 93 ? -16.903 0.810 14.339 1.00 96.31 93 CYS A C 1
ATOM 749 O O . CYS A 1 93 ? -17.856 0.104 14.659 1.00 96.31 93 CYS A O 1
ATOM 751 N N . LEU A 1 94 ? -16.462 1.807 15.113 1.00 96.31 94 LEU A N 1
ATOM 752 C CA . LEU A 1 94 ? -17.080 2.148 16.397 1.00 96.31 94 LEU A CA 1
ATOM 753 C C . LEU A 1 94 ? -18.500 2.697 16.224 1.00 96.31 94 LEU A C 1
ATOM 755 O O . LEU A 1 94 ? -19.386 2.329 16.989 1.00 96.31 94 LEU A O 1
ATOM 759 N N . LEU A 1 95 ? -18.729 3.533 15.209 1.00 97.50 95 LEU A N 1
ATOM 760 C CA . LEU A 1 95 ? -20.051 4.089 14.913 1.00 97.50 95 LEU A CA 1
ATOM 761 C C . LEU A 1 95 ? -21.023 3.031 14.376 1.00 97.50 95 LEU A C 1
ATOM 763 O O . LEU A 1 95 ? -22.206 3.067 14.699 1.00 97.50 95 LEU A O 1
ATOM 767 N N . GLN A 1 96 ? -20.535 2.092 13.563 1.00 96.81 96 GLN A N 1
ATOM 768 C CA . GLN A 1 96 ? -21.351 1.030 12.962 1.00 96.81 96 GLN A CA 1
ATOM 769 C C . GLN A 1 96 ? -21.488 -0.211 13.857 1.00 96.81 96 GLN A C 1
ATOM 771 O O . GLN A 1 96 ? -22.248 -1.120 13.531 1.00 96.81 96 GLN A O 1
ATOM 776 N N . GLY A 1 97 ? -20.738 -0.282 14.961 1.00 95.69 97 GLY A N 1
ATOM 777 C CA . GLY A 1 97 ? -20.681 -1.466 15.817 1.00 95.69 97 GLY A CA 1
ATOM 778 C C . GLY A 1 97 ? -20.046 -2.687 15.138 1.00 95.69 97 GLY A C 1
ATOM 779 O O . GLY A 1 97 ? -20.341 -3.820 15.516 1.00 95.69 97 GLY A O 1
ATOM 780 N N . THR A 1 98 ? -19.192 -2.490 14.128 1.00 96.31 98 THR A N 1
ATOM 781 C CA . THR A 1 98 ? -18.513 -3.586 13.422 1.00 96.31 98 THR A CA 1
ATOM 782 C C . THR A 1 98 ? -17.156 -3.913 14.054 1.00 96.31 98 THR A C 1
ATOM 784 O O . THR A 1 98 ? -16.525 -3.045 14.662 1.00 96.31 98 THR A O 1
ATOM 787 N N . PRO A 1 99 ? -16.636 -5.144 13.889 1.00 95.56 99 PRO A N 1
ATOM 788 C CA . PRO A 1 99 ? -15.293 -5.484 14.350 1.00 95.56 99 PRO A CA 1
ATOM 789 C C . PRO A 1 99 ? -14.211 -4.613 13.698 1.00 95.56 99 PRO A C 1
ATOM 791 O O . PRO A 1 99 ? -14.299 -4.296 12.514 1.00 95.56 99 PRO A O 1
ATOM 794 N N . LEU A 1 100 ? -13.154 -4.295 14.452 1.00 94.38 100 LEU A N 1
ATOM 795 C CA . LEU A 1 100 ? -11.969 -3.625 13.910 1.00 94.38 100 LEU A CA 1
ATOM 796 C C . LEU A 1 100 ? -11.260 -4.502 12.868 1.00 94.38 100 LEU A C 1
ATOM 798 O O . LEU A 1 100 ? -11.134 -5.718 13.044 1.00 94.38 100 LEU A O 1
ATOM 802 N N . ASP A 1 101 ? -10.686 -3.857 11.849 1.00 93.31 101 ASP A N 1
ATOM 803 C CA . ASP A 1 101 ? -9.923 -4.514 10.773 1.00 93.31 101 ASP A CA 1
ATOM 804 C C . ASP A 1 101 ? -8.700 -5.303 11.302 1.00 93.31 101 ASP A C 1
ATOM 806 O O . ASP A 1 101 ? -8.205 -6.239 10.667 1.00 93.31 101 ASP A O 1
ATOM 810 N N . GLN A 1 102 ? -8.201 -4.954 12.494 1.00 90.88 102 GLN A N 1
ATOM 811 C CA . GLN A 1 102 ? -7.155 -5.686 13.208 1.00 90.88 102 GLN A CA 1
ATOM 812 C C . GLN A 1 102 ? -7.640 -6.082 14.608 1.00 90.88 102 GLN A C 1
ATOM 814 O O . GLN A 1 102 ? -7.931 -5.233 15.446 1.00 90.88 102 GLN A O 1
ATOM 819 N N . LYS A 1 103 ? -7.700 -7.393 14.874 1.00 83.50 103 LYS A N 1
ATOM 820 C CA . LYS A 1 103 ? -8.120 -7.945 16.174 1.00 83.50 103 LYS A CA 1
ATOM 821 C C . LYS A 1 103 ? -7.010 -7.853 17.225 1.00 83.50 103 LYS A C 1
ATOM 823 O O . LYS A 1 103 ? -5.828 -7.928 16.893 1.00 83.50 103 LYS A O 1
ATOM 828 N N . CYS A 1 104 ? -7.408 -7.839 18.499 1.00 69.50 104 CYS A N 1
ATOM 829 C CA . CYS A 1 104 ? -6.498 -7.809 19.650 1.00 69.50 104 CYS A CA 1
ATOM 830 C C . CYS A 1 104 ? -5.428 -8.917 19.600 1.00 69.50 104 CYS A C 1
ATOM 832 O O . CYS A 1 104 ? -4.241 -8.619 19.670 1.00 69.50 104 CYS A O 1
ATOM 834 N N . ILE A 1 105 ? -5.808 -10.178 19.349 1.00 66.62 105 ILE A N 1
ATOM 835 C CA . ILE A 1 105 ? -4.836 -11.287 19.273 1.00 66.62 105 ILE A CA 1
ATOM 836 C C . ILE A 1 105 ? -3.786 -11.084 18.171 1.00 66.62 105 ILE A C 1
ATOM 838 O O . ILE A 1 105 ? -2.609 -11.374 18.364 1.00 66.62 105 ILE A O 1
ATOM 842 N N . ARG A 1 106 ? -4.187 -10.517 17.026 1.00 51.66 106 ARG A N 1
ATOM 843 C CA . ARG A 1 106 ? -3.268 -10.207 15.925 1.00 51.66 106 ARG A CA 1
ATOM 844 C C . ARG A 1 106 ? -2.271 -9.125 16.338 1.00 51.66 106 ARG A C 1
ATOM 846 O O . ARG A 1 106 ? -1.111 -9.208 15.949 1.00 51.66 106 ARG A O 1
ATOM 853 N N . ARG A 1 107 ? -2.702 -8.145 17.141 1.00 57.62 107 ARG A N 1
ATOM 854 C CA . ARG A 1 107 ? -1.808 -7.126 17.702 1.00 57.62 107 ARG A CA 1
ATOM 855 C C . ARG A 1 107 ? -0.824 -7.732 18.700 1.00 57.62 107 ARG A C 1
ATOM 857 O O . ARG A 1 107 ? 0.365 -7.476 18.580 1.00 57.62 107 ARG A O 1
ATOM 864 N N . VAL A 1 108 ? -1.297 -8.571 19.621 1.00 62.53 108 VAL A N 1
ATOM 865 C CA . VAL A 1 108 ? -0.443 -9.219 20.631 1.00 62.53 108 VAL A CA 1
ATOM 866 C C . VAL A 1 108 ? 0.647 -10.070 19.978 1.00 62.53 108 VAL A C 1
ATOM 868 O O . VAL A 1 108 ? 1.808 -9.956 20.352 1.00 62.53 108 VAL A O 1
ATOM 871 N N . LEU A 1 109 ? 0.311 -10.859 18.953 1.00 60.59 109 LEU A N 1
ATOM 872 C CA . LEU A 1 109 ? 1.298 -11.672 18.234 1.00 60.59 109 LEU A CA 1
ATOM 873 C C . LEU A 1 109 ? 2.410 -10.823 17.594 1.00 60.59 109 LEU A C 1
ATOM 875 O O . LEU A 1 109 ? 3.576 -11.210 17.648 1.00 60.59 109 LEU A O 1
ATOM 879 N N . LEU A 1 110 ? 2.067 -9.661 17.027 1.00 67.94 110 LEU A N 1
ATOM 880 C CA . LEU A 1 110 ? 3.049 -8.736 16.448 1.00 67.94 110 LEU A CA 1
ATOM 881 C C . LEU A 1 110 ? 3.977 -8.142 17.521 1.00 67.94 110 LEU A C 1
ATOM 883 O O . LEU A 1 110 ? 5.188 -8.079 17.314 1.00 67.94 110 LEU A O 1
ATOM 887 N N . GLU A 1 111 ? 3.430 -7.758 18.674 1.00 63.84 111 GLU A N 1
ATOM 888 C CA . GLU A 1 111 ? 4.202 -7.212 19.802 1.00 63.84 111 GLU A CA 1
ATOM 889 C C . GLU A 1 111 ? 5.123 -8.264 20.443 1.00 63.84 111 GLU A C 1
ATOM 891 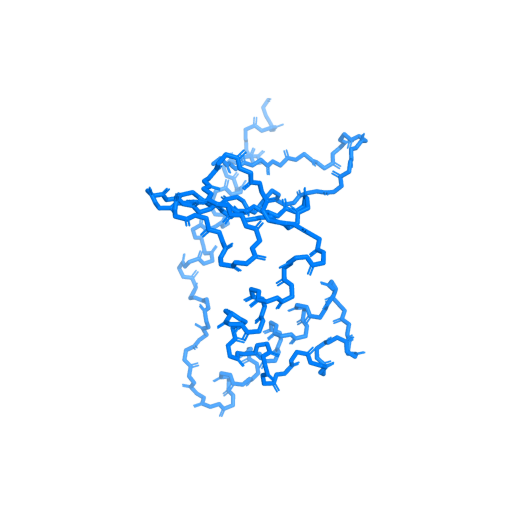O O . GLU A 1 111 ? 6.264 -7.968 20.803 1.00 63.84 111 GLU A O 1
ATOM 896 N N . CYS A 1 112 ? 4.680 -9.523 20.541 1.00 57.66 112 CYS A N 1
ATOM 897 C CA . CYS A 1 112 ? 5.506 -10.612 21.069 1.00 57.66 112 CYS A CA 1
ATOM 898 C C . CYS A 1 112 ? 6.787 -10.815 20.245 1.00 57.66 112 CYS A C 1
ATOM 900 O O . CYS A 1 112 ? 7.862 -10.996 20.821 1.00 57.66 112 CYS A O 1
ATOM 902 N N . CYS A 1 113 ? 6.707 -10.726 18.912 1.00 64.25 113 CYS A N 1
ATOM 903 C CA . CYS A 1 113 ? 7.887 -10.797 18.048 1.00 64.25 113 CYS A CA 1
ATOM 904 C C . CYS A 1 113 ? 8.889 -9.666 18.328 1.00 64.25 113 CYS A C 1
ATOM 906 O O . CYS A 1 113 ? 10.098 -9.884 18.247 1.00 64.25 113 CYS A O 1
ATOM 908 N N . TYR A 1 114 ? 8.402 -8.475 18.681 1.00 61.91 114 TYR A N 1
ATOM 909 C CA . TYR A 1 114 ? 9.248 -7.332 19.018 1.00 61.91 114 TYR A CA 1
ATOM 910 C C . TYR A 1 114 ? 9.921 -7.500 20.390 1.00 61.91 114 TYR A C 1
ATOM 912 O O . TYR A 1 114 ? 11.134 -7.331 20.518 1.00 61.91 114 TYR A O 1
ATOM 920 N N . SER A 1 115 ? 9.163 -7.931 21.404 1.00 56.31 115 SER A N 1
ATOM 921 C CA . SER A 1 115 ? 9.666 -8.111 22.774 1.00 56.31 115 SER A CA 1
ATOM 922 C C . SER A 1 115 ? 10.797 -9.145 22.874 1.00 56.31 115 SER A C 1
ATOM 924 O O . SER A 1 115 ? 11.780 -8.924 23.586 1.00 56.31 115 SER A O 1
ATOM 926 N N . ILE A 1 116 ? 10.710 -10.244 22.112 1.00 60.06 116 ILE A N 1
ATOM 927 C CA . ILE A 1 116 ? 11.773 -11.263 22.045 1.00 60.06 116 ILE A CA 1
ATOM 928 C C . ILE A 1 116 ? 13.081 -10.652 21.522 1.00 60.06 116 ILE A C 1
ATOM 930 O O . ILE A 1 116 ? 14.155 -10.961 22.033 1.00 60.06 116 ILE A O 1
ATOM 934 N N . LYS A 1 117 ? 13.008 -9.739 20.546 1.00 55.16 117 LYS A N 1
ATOM 935 C CA . LYS A 1 117 ? 14.193 -9.108 19.958 1.00 55.16 117 LYS A CA 1
ATOM 936 C C . LYS A 1 117 ? 14.859 -8.097 20.895 1.00 55.16 117 LYS A C 1
ATOM 938 O O . LYS A 1 117 ? 16.086 -8.108 20.989 1.00 55.16 117 LYS A O 1
ATOM 943 N N . CYS A 1 118 ? 14.086 -7.273 21.612 1.00 56.78 118 CYS A N 1
ATOM 944 C CA . CYS A 1 118 ? 14.641 -6.339 22.603 1.00 56.78 118 CYS A CA 1
ATOM 945 C C . CYS A 1 118 ? 15.412 -7.071 23.709 1.00 56.78 118 CYS A C 1
ATOM 947 O O . CYS A 1 118 ? 16.466 -6.608 24.128 1.00 56.78 118 CYS A O 1
ATOM 949 N N . ARG A 1 119 ? 14.933 -8.248 24.131 1.00 54.66 119 ARG A N 1
ATOM 950 C CA . ARG A 1 119 ? 15.586 -9.053 25.175 1.00 54.66 119 ARG A CA 1
ATOM 951 C C . ARG A 1 119 ? 16.912 -9.687 24.724 1.00 54.66 119 ARG A C 1
ATOM 953 O O . ARG A 1 119 ? 17.750 -9.989 25.563 1.00 54.66 119 ARG A O 1
ATOM 960 N N . LEU A 1 120 ? 17.107 -9.870 23.416 1.00 53.91 120 LEU A N 1
ATOM 961 C CA . LEU A 1 120 ? 18.339 -10.420 22.835 1.00 53.91 120 LEU A CA 1
ATOM 962 C C . LEU A 1 120 ? 19.450 -9.373 22.635 1.00 53.91 120 LEU A C 1
ATOM 964 O O . LEU A 1 120 ? 20.586 -9.763 22.417 1.00 53.91 120 LEU A O 1
ATOM 968 N N . HIS A 1 121 ? 19.140 -8.073 22.698 1.00 55.66 121 HIS A N 1
ATOM 969 C CA . HIS A 1 121 ? 20.130 -6.987 22.564 1.00 55.66 121 HIS A CA 1
ATOM 970 C C . HIS A 1 121 ? 20.554 -6.391 23.916 1.00 55.66 121 HIS A C 1
ATOM 972 O O . HIS A 1 121 ? 21.394 -5.498 23.957 1.00 55.66 121 HIS A O 1
ATOM 978 N N . SER A 1 122 ? 19.955 -6.856 25.015 1.00 49.38 122 SER A N 1
ATOM 979 C CA . SER A 1 122 ? 20.282 -6.448 26.385 1.00 49.38 122 SER A CA 1
ATOM 980 C C . SER A 1 122 ? 21.142 -7.478 27.136 1.00 49.38 122 SER A C 1
ATOM 982 O O . SER A 1 122 ? 21.173 -7.439 28.365 1.00 49.38 122 SER A O 1
ATOM 984 N N . GLN A 1 123 ? 21.769 -8.423 26.424 1.00 44.09 123 GLN A N 1
ATOM 985 C CA . GLN A 1 123 ? 22.802 -9.328 26.947 1.00 44.09 123 GLN A CA 1
ATOM 986 C C . GLN A 1 123 ? 24.136 -9.059 26.262 1.00 44.09 123 GLN A C 1
ATOM 988 O O . GLN A 1 123 ? 24.104 -8.772 25.044 1.00 44.09 123 GLN A O 1
#

Sequence (123 aa):
MVQWDETSPRPYSRHNLIQGTKGILAGFPTRVALDGGVEGITKNHHSWAQGDDLEKLYEKYDHPLYKRIGEEARRMGGHGGMDFIMRFRIVECLLQGTPLDQKCIRRVLLECCYSIKCRLHSQ

Radius of gyration: 18.27 Å; chains: 1; bounding box: 44×35×49 Å

Secondary structure (DSSP, 8-state):
-----SSSS--------EEETTEEEETTTTEEEETT--TTT-SSTTS-EEGGGGHHHHHHH--HHHHHHHHHHHHH-SGGGHHHHHHHHHHHHHHHTPPPSS-HHHHHHHHHHHHHHHHHS--

Foldseek 3Di:
DADDDPDDPDDDDPQQWDDDPFWIFTVPPTWTFGQCGDPPAGRGRPDIQGDPSCPVVCVVPPDVLCVVCVVVLCVVDDPNSVVVSQVVQVVVCVVVVHDGPADPVNVVVVVVVVVVVVVVVVD

pLDDT: mean 87.72, std 13.44, range [44.09, 97.5]